Protein AF-A0AA40XZQ1-F1 (afdb_monomer_lite)

Structure (mmCIF, N/CA/C/O backbone):
data_AF-A0AA40XZQ1-F1
#
_entry.id   AF-A0AA40XZQ1-F1
#
loop_
_atom_site.group_PDB
_atom_site.id
_atom_site.type_symbol
_atom_site.label_atom_id
_atom_site.label_alt_id
_atom_site.label_comp_id
_atom_site.label_asym_id
_atom_site.label_entity_id
_atom_site.label_seq_id
_atom_site.pdbx_PDB_ins_code
_atom_site.Cartn_x
_atom_site.Cartn_y
_atom_site.Cartn_z
_atom_site.occupancy
_atom_site.B_iso_or_equiv
_atom_site.auth_seq_id
_atom_site.auth_comp_id
_atom_site.auth_asym_id
_atom_site.auth_atom_id
_atom_site.pdbx_PDB_model_num
ATOM 1 N N . MET A 1 1 ? 3.048 -2.434 7.790 1.00 94.88 1 MET A N 1
ATOM 2 C CA . MET A 1 1 ? 2.449 -3.580 8.504 1.00 94.88 1 MET A CA 1
ATOM 3 C C . MET A 1 1 ? 1.705 -3.112 9.744 1.00 94.88 1 MET A C 1
ATOM 5 O O . MET A 1 1 ? 2.186 -2.232 10.462 1.00 94.88 1 MET A O 1
ATOM 9 N N . CYS A 1 2 ? 0.503 -3.639 9.935 1.00 96.44 2 CYS A N 1
ATOM 10 C CA . CYS A 1 2 ? -0.362 -3.401 11.076 1.00 96.44 2 CYS A CA 1
ATOM 11 C C . CYS A 1 2 ? 0.246 -4.000 12.343 1.00 96.44 2 CYS A C 1
ATOM 13 O O . CYS A 1 2 ? 0.994 -4.977 12.300 1.00 96.44 2 CYS A O 1
ATOM 15 N N . ARG A 1 3 ? -0.062 -3.388 13.485 1.00 95.81 3 ARG A N 1
ATOM 16 C CA . ARG A 1 3 ? 0.415 -3.849 14.787 1.00 95.81 3 ARG A CA 1
ATOM 17 C C . ARG A 1 3 ? -0.039 -5.294 15.019 1.00 95.81 3 ARG A C 1
ATOM 19 O O . ARG A 1 3 ? -1.192 -5.616 14.748 1.00 95.81 3 ARG A O 1
ATOM 26 N N . ASN A 1 4 ? 0.872 -6.141 15.504 1.00 95.00 4 ASN A N 1
ATOM 27 C CA . ASN A 1 4 ? 0.635 -7.564 15.779 1.00 95.00 4 ASN A CA 1
ATOM 28 C C . ASN A 1 4 ? 0.045 -8.341 14.588 1.00 95.00 4 ASN A C 1
ATOM 30 O O . ASN A 1 4 ? -0.723 -9.273 14.804 1.00 95.00 4 ASN A O 1
ATOM 34 N N . ARG A 1 5 ? 0.338 -7.932 13.340 1.00 95.50 5 ARG A N 1
ATOM 35 C CA . ARG A 1 5 ? -0.237 -8.556 12.131 1.00 95.50 5 ARG A CA 1
ATOM 36 C C . ARG A 1 5 ? -1.778 -8.583 12.143 1.00 95.50 5 ARG A C 1
ATOM 38 O O . ARG A 1 5 ? -2.403 -9.443 11.535 1.00 95.50 5 ARG A O 1
ATOM 45 N N . HIS A 1 6 ? -2.420 -7.645 12.847 1.00 96.50 6 HIS A N 1
ATOM 46 C CA . HIS A 1 6 ? -3.879 -7.566 12.854 1.00 96.50 6 HIS A CA 1
ATOM 47 C C . HIS A 1 6 ? -4.400 -7.299 11.440 1.00 96.50 6 HIS A C 1
ATOM 49 O O . HIS A 1 6 ? -3.952 -6.358 10.779 1.00 96.50 6 HIS A O 1
ATOM 55 N N . ARG A 1 7 ? -5.397 -8.081 11.020 1.00 97.50 7 ARG A N 1
ATOM 56 C CA . ARG A 1 7 ? -5.996 -8.035 9.681 1.00 97.50 7 ARG A CA 1
ATOM 57 C C . ARG A 1 7 ? -6.983 -6.872 9.515 1.00 97.50 7 ARG A C 1
ATOM 59 O O . ARG A 1 7 ? -8.177 -7.043 9.301 1.00 97.50 7 ARG A O 1
ATOM 66 N N . VAL A 1 8 ? -6.486 -5.648 9.688 1.00 97.56 8 VAL A N 1
ATOM 67 C CA . VAL A 1 8 ? -7.287 -4.409 9.678 1.00 97.56 8 VAL A CA 1
ATOM 68 C C . VAL A 1 8 ? -7.974 -4.162 8.329 1.00 97.56 8 VAL A C 1
ATOM 70 O O . VAL A 1 8 ? -9.034 -3.530 8.294 1.00 97.56 8 VAL A O 1
ATOM 73 N N . PHE A 1 9 ? -7.389 -4.658 7.241 1.00 98.12 9 PHE A N 1
ATOM 74 C CA . PHE A 1 9 ? -7.856 -4.473 5.868 1.00 98.12 9 PHE A CA 1
ATOM 75 C C . PHE A 1 9 ? -8.721 -5.625 5.343 1.00 98.12 9 PHE A C 1
ATOM 77 O O . PHE A 1 9 ? -9.127 -5.573 4.190 1.00 98.12 9 PHE A O 1
ATOM 84 N N . ASP A 1 10 ? -9.091 -6.603 6.183 1.00 97.06 10 ASP A N 1
ATOM 85 C CA . ASP A 1 10 ? -10.208 -7.510 5.856 1.00 97.06 10 ASP A CA 1
ATOM 86 C C . ASP A 1 10 ? -11.532 -6.737 5.719 1.00 97.06 10 ASP A C 1
ATOM 88 O O . ASP A 1 10 ? -12.451 -7.179 5.040 1.00 97.06 10 ASP A O 1
ATOM 92 N N . SER A 1 11 ? -11.632 -5.559 6.348 1.00 97.44 11 SER A N 1
ATOM 93 C CA . SER A 1 11 ? -12.717 -4.610 6.102 1.00 97.44 11 SER A CA 1
ATOM 94 C C . SER A 1 11 ? -12.495 -3.908 4.755 1.00 97.44 11 SER A C 1
ATOM 96 O O . SER A 1 11 ? -11.561 -3.096 4.670 1.00 97.44 11 SER A O 1
ATOM 98 N N . PRO A 1 12 ? -13.372 -4.113 3.746 1.00 97.62 12 PRO A N 1
ATOM 99 C CA . PRO A 1 12 ? -13.243 -3.477 2.429 1.00 97.62 12 PRO A CA 1
ATOM 100 C C . PRO A 1 12 ? -13.092 -1.971 2.540 1.00 97.62 12 PRO A C 1
ATOM 102 O O . PRO A 1 12 ? -12.238 -1.333 1.943 1.00 97.62 12 PRO A O 1
ATOM 105 N N . ALA A 1 13 ? -13.849 -1.401 3.459 1.00 98.00 13 ALA A N 1
ATOM 106 C CA . ALA A 1 13 ? -13.944 0.024 3.584 1.00 98.00 13 ALA A CA 1
ATOM 107 C C . ALA A 1 13 ? -12.750 0.650 4.344 1.00 98.00 13 ALA A C 1
ATOM 109 O O . ALA A 1 13 ? -12.580 1.870 4.320 1.00 98.00 13 ALA A O 1
ATOM 110 N N . ASN A 1 14 ? -11.912 -0.158 5.011 1.00 98.31 14 ASN A N 1
ATOM 111 C CA . ASN A 1 14 ? -10.579 0.266 5.455 1.00 98.31 14 ASN A CA 1
ATOM 112 C C . ASN A 1 14 ? -9.556 0.161 4.314 1.00 98.31 14 ASN A C 1
ATOM 114 O O . ASN A 1 14 ? -8.659 1.002 4.238 1.00 98.31 14 ASN A O 1
ATOM 118 N N . ALA A 1 15 ? -9.678 -0.851 3.449 1.00 98.50 15 ALA A N 1
ATOM 119 C CA . ALA A 1 15 ? -8.824 -1.007 2.275 1.00 98.50 15 ALA A CA 1
ATOM 120 C C . ALA A 1 15 ? -9.058 0.130 1.264 1.00 98.50 15 ALA A C 1
ATOM 122 O O . ALA A 1 15 ? -8.103 0.794 0.862 1.00 98.50 15 ALA A O 1
ATOM 123 N N . ASP A 1 16 ? -10.318 0.465 0.980 1.00 98.31 16 ASP A N 1
ATOM 124 C CA . ASP A 1 16 ? -10.705 1.611 0.148 1.00 98.31 16 ASP A CA 1
ATOM 125 C C . ASP A 1 16 ? -10.144 2.921 0.691 1.00 98.31 16 ASP A C 1
ATOM 127 O O . ASP A 1 16 ? -9.601 3.743 -0.048 1.00 98.31 16 ASP A O 1
ATOM 131 N N . LEU A 1 17 ? -10.226 3.107 2.009 1.00 98.50 17 LEU A N 1
ATOM 132 C CA . LEU A 1 17 ? -9.677 4.280 2.673 1.00 98.50 17 LEU A CA 1
ATOM 133 C C . LEU A 1 17 ? -8.160 4.373 2.483 1.00 98.50 17 LEU A C 1
ATOM 135 O O . LEU A 1 17 ? -7.638 5.460 2.233 1.00 98.50 17 LEU A O 1
ATOM 139 N N . ALA A 1 18 ? -7.447 3.251 2.587 1.00 98.56 18 ALA A N 1
ATOM 140 C CA . ALA A 1 18 ? -6.013 3.209 2.335 1.00 98.56 18 ALA A CA 1
ATOM 141 C C . ALA A 1 18 ? -5.687 3.586 0.881 1.00 98.56 18 ALA A C 1
ATOM 143 O O . ALA A 1 18 ? -4.834 4.448 0.670 1.00 98.56 18 ALA A O 1
ATOM 144 N N . MET A 1 19 ? -6.401 3.027 -0.102 1.00 98.62 19 MET A N 1
ATOM 145 C CA . MET A 1 19 ? -6.217 3.366 -1.521 1.00 98.62 19 MET A CA 1
ATOM 146 C C . MET A 1 19 ? -6.478 4.853 -1.796 1.00 98.62 19 MET A C 1
ATOM 148 O O . MET A 1 19 ? -5.682 5.519 -2.458 1.00 98.62 19 MET A O 1
ATOM 152 N N . GLN A 1 20 ? -7.549 5.415 -1.227 1.00 98.44 20 GLN A N 1
ATOM 153 C CA . GLN A 1 20 ? -7.858 6.842 -1.355 1.00 98.44 20 GLN A CA 1
ATOM 154 C C . GLN A 1 20 ? -6.761 7.727 -0.756 1.00 98.44 20 GLN A C 1
ATOM 156 O O . GLN A 1 20 ? -6.446 8.778 -1.320 1.00 98.44 20 GLN A O 1
ATOM 161 N N . LEU A 1 21 ? -6.166 7.312 0.367 1.00 98.62 21 LEU A N 1
ATOM 162 C CA . LEU A 1 21 ? -5.058 8.038 0.977 1.00 98.62 21 LEU A CA 1
ATOM 163 C C . LEU A 1 21 ? -3.796 7.990 0.115 1.00 98.62 21 LEU A C 1
ATOM 165 O O . LEU A 1 21 ? -3.189 9.043 -0.065 1.00 98.62 21 LEU A O 1
ATOM 169 N N . LEU A 1 22 ? -3.436 6.836 -0.455 1.00 98.50 22 LEU A N 1
ATOM 170 C CA . LEU A 1 22 ? -2.318 6.735 -1.403 1.00 98.50 22 LEU A CA 1
ATOM 171 C C . LEU A 1 22 ? -2.525 7.689 -2.589 1.00 98.50 22 LEU A C 1
ATOM 173 O O . LEU A 1 22 ? -1.696 8.562 -2.834 1.00 98.50 22 LEU A O 1
ATOM 177 N N . GLY A 1 23 ? -3.702 7.640 -3.222 1.00 98.25 23 GLY A N 1
ATOM 178 C CA . GLY A 1 23 ? -4.038 8.557 -4.313 1.00 98.25 23 GLY A CA 1
ATOM 179 C C . GLY A 1 23 ? -4.065 10.035 -3.892 1.00 98.25 23 GLY A C 1
ATOM 180 O O . GLY A 1 23 ? -3.746 10.915 -4.688 1.00 98.25 23 GLY A O 1
ATOM 181 N N . SER A 1 24 ? -4.428 10.343 -2.640 1.00 98.38 24 SER A N 1
ATOM 182 C CA . SER A 1 24 ? -4.362 11.716 -2.117 1.00 98.38 24 SER A CA 1
ATOM 183 C C . SER A 1 24 ? -2.927 12.212 -1.956 1.00 98.38 24 SER A C 1
ATOM 185 O O . SER A 1 24 ? -2.661 13.368 -2.260 1.00 98.38 24 SER A O 1
ATOM 187 N N . MET A 1 25 ? -1.996 11.345 -1.548 1.00 98.50 25 MET A N 1
ATOM 188 C CA . MET A 1 25 ? -0.579 11.699 -1.436 1.00 98.50 25 MET A CA 1
ATOM 189 C C . MET A 1 25 ? 0.038 12.011 -2.798 1.00 98.50 25 MET A C 1
ATOM 191 O O . MET A 1 25 ? 0.851 12.933 -2.893 1.00 98.50 25 MET A O 1
ATOM 195 N N . ASP A 1 26 ? -0.404 11.309 -3.844 1.00 98.19 26 ASP A N 1
ATOM 196 C CA . ASP A 1 26 ? -0.004 11.605 -5.218 1.00 98.19 26 ASP A CA 1
ATOM 197 C C . ASP A 1 26 ? -0.561 12.954 -5.695 1.00 98.19 26 ASP A C 1
ATOM 199 O O . ASP A 1 26 ? 0.187 13.789 -6.202 1.00 98.19 26 ASP A O 1
ATOM 203 N N . ARG A 1 27 ? -1.852 13.235 -5.456 1.00 98.00 27 ARG A N 1
ATOM 204 C CA . ARG A 1 27 ? -2.459 14.541 -5.791 1.00 98.00 27 ARG A CA 1
ATOM 205 C C . ARG A 1 27 ? -1.858 15.711 -5.008 1.00 98.00 27 ARG A C 1
ATOM 207 O O . ARG A 1 27 ? -1.808 16.822 -5.520 1.00 98.00 27 ARG A O 1
ATOM 214 N N . GLU A 1 28 ? -1.411 15.469 -3.779 1.00 97.75 28 GLU A N 1
ATOM 215 C CA . GLU A 1 28 ? -0.719 16.450 -2.933 1.00 97.75 28 GLU A CA 1
ATOM 216 C C . GLU A 1 28 ? 0.755 16.655 -3.347 1.00 97.75 28 GLU A C 1
ATOM 218 O O . GLU A 1 28 ? 1.446 17.473 -2.742 1.00 97.75 28 GLU A O 1
ATOM 223 N N . GLY A 1 29 ? 1.263 15.923 -4.348 1.00 97.81 29 GLY A N 1
ATOM 224 C CA . GLY A 1 29 ? 2.647 16.046 -4.817 1.00 97.81 29 GLY A CA 1
ATOM 225 C C . GLY A 1 29 ? 3.686 15.541 -3.810 1.00 97.81 29 GLY A C 1
ATOM 226 O O . GLY A 1 29 ? 4.847 15.958 -3.837 1.00 97.81 29 GLY A O 1
ATOM 227 N N . LEU A 1 30 ? 3.287 14.664 -2.887 1.00 98.06 30 LEU A N 1
ATOM 228 C CA . LEU A 1 30 ? 4.207 14.031 -1.938 1.00 98.06 30 LEU A CA 1
ATOM 229 C C . LEU A 1 30 ? 4.934 12.863 -2.596 1.00 98.06 30 LEU A C 1
ATOM 231 O O . LEU A 1 30 ? 6.151 12.708 -2.449 1.00 98.06 30 LEU A O 1
ATOM 235 N N . THR A 1 31 ? 4.180 12.082 -3.361 1.00 98.19 31 THR A N 1
ATOM 236 C CA . THR A 1 31 ? 4.641 10.887 -4.056 1.00 98.19 31 THR A CA 1
ATOM 237 C C . THR A 1 31 ? 4.153 10.866 -5.498 1.00 98.19 31 THR A C 1
ATOM 239 O O . THR A 1 31 ? 3.315 11.663 -5.908 1.00 98.19 31 THR A O 1
ATOM 242 N N . ALA A 1 32 ? 4.729 9.971 -6.288 1.00 97.75 32 ALA A N 1
ATOM 243 C CA . ALA A 1 32 ? 4.110 9.445 -7.488 1.00 97.75 32 ALA A CA 1
ATOM 244 C C . ALA A 1 32 ? 4.145 7.922 -7.386 1.00 97.75 32 ALA A C 1
ATOM 246 O O . ALA A 1 32 ? 5.197 7.301 -7.572 1.00 97.75 32 ALA A O 1
ATOM 247 N N . SER A 1 33 ? 3.012 7.331 -7.033 1.00 97.88 33 SER A N 1
ATOM 248 C CA . SER A 1 33 ? 2.861 5.885 -6.963 1.00 97.88 33 SER A CA 1
ATOM 249 C C . SER A 1 33 ? 3.028 5.224 -8.327 1.00 97.88 33 SER A C 1
ATOM 251 O O . SER A 1 33 ? 2.557 5.716 -9.351 1.00 97.88 33 SER A O 1
ATOM 253 N N . LEU A 1 34 ? 3.683 4.069 -8.322 1.00 97.06 34 LEU A N 1
ATOM 254 C CA . LEU A 1 34 ? 3.880 3.211 -9.487 1.00 97.06 34 LEU A CA 1
ATOM 255 C C . LEU A 1 34 ? 3.108 1.898 -9.335 1.00 97.06 34 LEU A C 1
ATOM 257 O O . LEU A 1 34 ? 2.604 1.375 -10.320 1.00 97.06 34 LEU A O 1
ATOM 261 N N . ALA A 1 35 ? 3.002 1.375 -8.113 1.00 97.56 35 ALA A N 1
ATOM 262 C CA . ALA A 1 35 ? 2.188 0.207 -7.800 1.00 97.56 35 ALA A CA 1
ATOM 263 C C . ALA A 1 35 ? 1.857 0.158 -6.304 1.00 97.56 35 ALA A C 1
ATOM 265 O O . ALA A 1 35 ? 2.644 0.620 -5.473 1.00 97.56 35 ALA A O 1
ATOM 266 N N . TRP A 1 36 ? 0.728 -0.444 -5.945 1.00 98.38 36 TRP A N 1
ATOM 267 C CA . TRP A 1 36 ? 0.428 -0.817 -4.567 1.00 98.38 36 TRP A CA 1
ATOM 268 C C . TRP A 1 36 ? -0.454 -2.060 -4.495 1.00 98.38 36 TRP A C 1
ATOM 270 O O . TRP A 1 36 ? -1.217 -2.363 -5.411 1.00 98.38 36 TRP A O 1
ATOM 280 N N . ILE A 1 37 ? -0.384 -2.739 -3.354 1.00 98.50 37 ILE A N 1
ATOM 281 C CA . ILE A 1 37 ? -1.323 -3.792 -2.974 1.00 98.50 37 ILE A CA 1
ATOM 282 C C . ILE A 1 37 ? -1.656 -3.644 -1.488 1.00 98.50 37 ILE A C 1
ATOM 284 O O . ILE A 1 37 ? -0.760 -3.507 -0.644 1.00 98.50 37 ILE A O 1
ATOM 288 N N . ILE A 1 38 ? -2.947 -3.641 -1.155 1.00 98.56 38 ILE A N 1
ATOM 289 C CA . ILE A 1 38 ? -3.405 -3.655 0.238 1.00 98.56 38 ILE A CA 1
ATOM 290 C C . ILE A 1 38 ? -3.616 -5.108 0.658 1.00 98.56 38 ILE A C 1
ATOM 292 O O . ILE A 1 38 ? -4.598 -5.740 0.276 1.00 98.56 38 ILE A O 1
ATOM 296 N N . MET A 1 39 ? -2.694 -5.638 1.454 1.00 98.50 39 MET A N 1
ATOM 297 C CA . MET A 1 39 ? -2.811 -6.954 2.080 1.00 98.50 39 MET A CA 1
ATOM 298 C C . MET A 1 39 ? -3.661 -6.847 3.359 1.00 98.50 39 MET A C 1
ATOM 300 O O . MET A 1 39 ? -3.763 -5.760 3.933 1.00 98.50 39 MET A O 1
ATOM 304 N N . PRO A 1 40 ? -4.219 -7.953 3.881 1.00 98.44 40 PRO A N 1
ATOM 305 C CA . PRO A 1 40 ? -5.082 -7.930 5.066 1.00 98.44 40 PRO A CA 1
ATOM 306 C C . PRO A 1 40 ? -4.513 -7.178 6.276 1.00 98.44 40 PRO A C 1
ATOM 308 O O . PRO A 1 40 ? -5.244 -6.516 7.010 1.00 98.44 40 PRO A O 1
ATOM 311 N N . ASP A 1 41 ? -3.202 -7.243 6.491 1.00 98.06 41 ASP A N 1
ATOM 312 C CA . ASP A 1 41 ? -2.512 -6.652 7.639 1.00 98.06 41 ASP A CA 1
ATOM 313 C C . ASP A 1 41 ? -1.294 -5.794 7.260 1.00 98.06 41 ASP A C 1
ATOM 315 O O . ASP A 1 41 ? -0.504 -5.403 8.121 1.00 98.06 41 ASP A O 1
ATOM 319 N N . HIS A 1 42 ? -1.088 -5.479 5.983 1.00 98.19 42 HIS A N 1
ATOM 320 C CA . HIS A 1 42 ? -0.006 -4.597 5.544 1.00 98.19 42 HIS A CA 1
ATOM 321 C C . HIS A 1 42 ? -0.256 -4.053 4.139 1.00 98.19 42 HIS A C 1
ATOM 323 O O . HIS A 1 42 ? -1.245 -4.368 3.500 1.00 98.19 42 HIS A O 1
ATOM 329 N N . ILE A 1 43 ? 0.633 -3.183 3.676 1.00 98.38 43 ILE A N 1
ATOM 330 C CA . ILE A 1 43 ? 0.573 -2.582 2.347 1.00 98.38 43 ILE A CA 1
ATOM 331 C C . ILE A 1 43 ? 1.971 -2.705 1.761 1.00 98.38 43 ILE A C 1
ATOM 333 O O . ILE A 1 43 ? 2.933 -2.380 2.466 1.00 98.38 43 ILE A O 1
ATOM 337 N N . HIS A 1 44 ? 2.072 -3.139 0.507 1.00 98.00 44 HIS A N 1
ATOM 338 C CA . HIS A 1 44 ? 3.268 -2.897 -0.295 1.00 98.00 44 HIS A CA 1
ATOM 339 C C . HIS A 1 44 ? 2.997 -1.720 -1.219 1.00 98.00 44 HIS A C 1
ATOM 341 O O . HIS A 1 44 ? 1.920 -1.616 -1.806 1.00 98.00 44 HIS A O 1
ATOM 347 N N . TRP A 1 45 ? 3.969 -0.821 -1.315 1.00 97.94 45 TRP A N 1
ATOM 348 C CA . TRP A 1 45 ? 3.831 0.419 -2.057 1.00 97.94 45 TRP A CA 1
ATOM 349 C C . TRP A 1 45 ? 5.147 0.757 -2.740 1.00 97.94 45 TRP A C 1
ATOM 351 O O . TRP A 1 45 ? 6.168 0.949 -2.081 1.00 97.94 45 TRP A O 1
ATOM 361 N N . LEU A 1 46 ? 5.100 0.823 -4.065 1.00 97.06 46 LEU A N 1
ATOM 362 C CA . LEU A 1 46 ? 6.174 1.312 -4.908 1.00 97.06 46 LEU A CA 1
ATOM 363 C C . LEU A 1 46 ? 5.829 2.735 -5.336 1.00 97.06 46 LEU A C 1
ATOM 365 O O . LEU A 1 46 ? 4.851 2.954 -6.052 1.00 97.06 46 LEU A O 1
ATOM 369 N N . ALA A 1 47 ? 6.639 3.696 -4.909 1.00 96.81 47 ALA A N 1
ATOM 370 C CA . ALA A 1 47 ? 6.424 5.110 -5.182 1.00 96.81 47 ALA A CA 1
ATOM 371 C C . ALA A 1 47 ? 7.749 5.842 -5.388 1.00 96.81 47 ALA A C 1
ATOM 373 O O . ALA A 1 47 ? 8.749 5.557 -4.729 1.00 96.81 47 ALA A O 1
ATOM 374 N N . GLN A 1 48 ? 7.724 6.845 -6.260 1.00 96.44 48 GLN A N 1
ATOM 375 C CA . GLN A 1 48 ? 8.766 7.860 -6.335 1.00 96.44 48 GLN A CA 1
ATOM 376 C C . GLN A 1 48 ? 8.445 8.991 -5.352 1.00 96.44 48 GLN A C 1
ATOM 378 O O . GLN A 1 48 ? 7.333 9.519 -5.348 1.00 96.44 48 GLN A O 1
ATOM 383 N N . LEU A 1 49 ? 9.416 9.395 -4.533 1.00 96.50 49 LEU A N 1
ATOM 384 C CA . LEU A 1 49 ? 9.282 10.567 -3.664 1.00 96.50 49 LEU A CA 1
ATOM 385 C C . LEU A 1 49 ? 9.406 11.847 -4.493 1.00 96.50 49 LEU A C 1
ATOM 387 O O . LEU A 1 49 ? 10.266 11.932 -5.369 1.00 96.50 49 LEU A O 1
ATOM 391 N N . ARG A 1 50 ? 8.560 12.844 -4.218 1.00 96.44 50 ARG A N 1
ATOM 392 C CA . ARG A 1 50 ? 8.531 14.100 -4.987 1.00 96.44 50 ARG A CA 1
ATOM 393 C C . ARG A 1 50 ? 9.036 15.304 -4.205 1.00 96.44 50 ARG A C 1
ATOM 395 O O . ARG A 1 50 ? 9.836 16.064 -4.734 1.00 96.44 50 ARG A O 1
ATOM 402 N N . SER A 1 51 ? 8.582 15.480 -2.968 1.00 91.94 51 SER A N 1
ATOM 403 C CA . SER A 1 51 ? 8.846 16.710 -2.199 1.00 91.94 51 SER A CA 1
ATOM 404 C C . SER A 1 51 ? 9.417 16.480 -0.801 1.00 91.94 51 SER A C 1
ATOM 406 O O . SER A 1 51 ? 9.993 17.397 -0.226 1.00 91.94 51 SER A O 1
ATOM 408 N N . HIS A 1 52 ? 9.270 15.279 -0.239 1.00 95.56 52 HIS A N 1
ATOM 409 C CA . HIS A 1 52 ? 9.644 14.979 1.143 1.00 95.56 52 HIS A CA 1
ATOM 410 C C . HIS A 1 52 ? 10.373 13.638 1.251 1.00 95.56 52 HIS A C 1
ATOM 412 O O . HIS A 1 52 ? 10.335 12.811 0.340 1.00 95.56 52 HIS A O 1
ATOM 418 N N . SER A 1 53 ? 11.015 13.405 2.399 1.00 96.62 53 SER A N 1
ATOM 419 C CA . SER A 1 53 ? 11.657 12.125 2.704 1.00 96.62 53 SER A CA 1
ATOM 420 C C . SER A 1 53 ? 10.647 10.975 2.780 1.00 96.62 53 SER A C 1
ATOM 422 O O . SER A 1 53 ? 9.452 11.174 3.035 1.00 96.62 53 SER A O 1
ATOM 424 N N . LEU A 1 54 ? 11.144 9.743 2.626 1.00 95.94 54 LEU A N 1
ATOM 425 C CA . LEU A 1 54 ? 10.332 8.536 2.782 1.00 95.94 54 LEU A CA 1
ATOM 426 C C . LEU A 1 54 ? 9.661 8.494 4.158 1.00 95.94 54 LEU A C 1
ATOM 428 O O . LEU A 1 54 ? 8.457 8.263 4.261 1.00 95.94 54 LEU A O 1
ATOM 432 N N . GLY A 1 55 ? 10.431 8.793 5.209 1.00 97.31 55 GLY A N 1
ATOM 433 C CA . GLY A 1 55 ? 9.941 8.807 6.584 1.00 97.31 55 GLY A CA 1
ATOM 434 C C . GLY A 1 55 ? 8.765 9.758 6.783 1.00 97.31 55 GLY A C 1
ATOM 435 O O . GLY A 1 55 ? 7.778 9.373 7.409 1.00 97.31 55 GLY A O 1
ATOM 436 N N . TYR A 1 56 ? 8.819 10.955 6.190 1.00 97.62 56 TYR A N 1
ATOM 437 C CA . TYR A 1 56 ? 7.711 11.908 6.238 1.00 97.62 56 TYR A CA 1
ATOM 438 C C . TYR A 1 56 ? 6.457 11.359 5.546 1.00 97.62 56 TYR A C 1
ATOM 440 O O . TYR A 1 56 ? 5.365 11.384 6.119 1.00 97.62 56 TYR A O 1
ATOM 448 N N . CYS A 1 57 ? 6.607 10.819 4.334 1.00 97.88 57 CYS A N 1
ATOM 449 C CA . CYS A 1 57 ? 5.489 10.272 3.565 1.00 97.88 57 CYS A CA 1
ATOM 450 C C . CYS A 1 57 ? 4.821 9.106 4.310 1.00 97.88 57 CYS A C 1
ATOM 452 O O . CYS A 1 57 ? 3.602 9.101 4.503 1.00 97.88 57 CYS A O 1
ATOM 454 N N . VAL A 1 58 ? 5.617 8.160 4.817 1.00 97.75 58 VAL A N 1
ATOM 455 C CA . VAL A 1 58 ? 5.122 7.015 5.595 1.00 97.75 58 VAL A CA 1
ATOM 456 C C . VAL A 1 58 ? 4.449 7.472 6.889 1.00 97.75 58 VAL A C 1
ATOM 458 O O . VAL A 1 58 ? 3.373 6.974 7.228 1.00 97.75 58 VAL A O 1
ATOM 461 N N . GLN A 1 59 ? 5.036 8.430 7.614 1.00 97.75 59 GLN A N 1
ATOM 462 C CA . GLN A 1 59 ? 4.441 8.976 8.834 1.00 97.75 59 GLN A CA 1
ATOM 463 C C . GLN A 1 59 ? 3.082 9.619 8.543 1.00 97.75 59 GLN A C 1
ATOM 465 O O . GLN A 1 59 ? 2.106 9.327 9.238 1.00 97.75 59 GLN A O 1
ATOM 470 N N . ARG A 1 60 ? 2.993 10.445 7.495 1.00 97.81 60 ARG A N 1
ATOM 471 C CA . ARG A 1 60 ? 1.756 11.122 7.092 1.00 97.81 60 ARG A CA 1
ATOM 472 C C . ARG A 1 60 ? 0.669 10.123 6.699 1.00 97.81 60 ARG A C 1
ATOM 474 O O . ARG A 1 60 ? -0.459 10.244 7.181 1.00 97.81 60 ARG A O 1
ATOM 481 N N . PHE A 1 61 ? 1.008 9.104 5.907 1.00 98.44 61 PHE A N 1
ATOM 482 C CA . PHE A 1 61 ? 0.085 8.023 5.557 1.00 98.44 61 PHE A CA 1
ATOM 483 C C . PHE A 1 61 ? -0.428 7.293 6.805 1.00 98.44 61 PHE A C 1
ATOM 485 O O . PHE A 1 61 ? -1.639 7.153 7.008 1.00 98.44 61 PHE A O 1
ATOM 492 N N . LYS A 1 62 ? 0.487 6.852 7.679 1.00 98.25 62 LYS A N 1
ATOM 493 C CA . LYS A 1 62 ? 0.150 6.099 8.893 1.00 98.25 62 LYS A CA 1
ATOM 494 C C . LYS A 1 62 ? -0.707 6.906 9.861 1.00 98.25 62 LYS A C 1
ATOM 496 O O . LYS A 1 62 ? -1.649 6.354 10.429 1.00 98.25 62 LYS A O 1
ATOM 501 N N . ALA A 1 63 ? -0.408 8.191 10.041 1.00 97.94 63 ALA A N 1
ATOM 502 C CA . ALA A 1 63 ? -1.165 9.077 10.917 1.00 97.94 63 ALA A CA 1
ATOM 503 C C . ALA A 1 63 ? -2.600 9.276 10.406 1.00 97.94 63 ALA A C 1
ATOM 505 O O . ALA A 1 63 ? -3.554 9.026 11.146 1.00 97.94 63 ALA A O 1
ATOM 506 N N . ARG A 1 64 ? -2.764 9.641 9.124 1.00 98.19 64 ARG A N 1
ATOM 507 C CA . ARG A 1 64 ? -4.086 9.867 8.512 1.00 98.19 64 ARG A CA 1
ATOM 508 C C . ARG A 1 64 ? -4.937 8.600 8.507 1.00 98.19 64 ARG A C 1
ATOM 510 O O . ARG A 1 64 ? -6.085 8.639 8.946 1.00 98.19 64 ARG A O 1
ATOM 517 N N . SER A 1 65 ? -4.369 7.474 8.074 1.00 98.38 65 SER A N 1
ATOM 518 C CA . SER A 1 65 ? -5.074 6.185 8.064 1.00 98.38 65 SER A CA 1
ATOM 519 C C . SER A 1 65 ? -5.471 5.745 9.472 1.00 98.38 65 SER A C 1
ATOM 521 O O . SER A 1 65 ? -6.624 5.382 9.687 1.00 98.38 65 SER A O 1
ATOM 523 N N . SER A 1 66 ? -4.571 5.849 10.458 1.00 98.06 66 SER A N 1
ATOM 524 C CA . SER A 1 66 ? -4.888 5.482 11.846 1.00 98.06 66 SER A CA 1
ATOM 525 C C . SER A 1 66 ? -6.020 6.325 12.413 1.00 98.06 66 SER A C 1
ATOM 527 O O . SER A 1 66 ? -6.921 5.778 13.043 1.00 98.06 66 SER A O 1
ATOM 529 N N . PHE A 1 67 ? -5.988 7.642 12.191 1.00 98.19 67 PHE A N 1
ATOM 530 C CA . PHE A 1 67 ? -7.028 8.549 12.664 1.00 98.19 67 PHE A CA 1
ATOM 531 C C . PHE A 1 67 ? -8.395 8.186 12.077 1.00 98.19 67 PHE A C 1
ATOM 533 O O . PHE A 1 67 ? -9.356 8.000 12.823 1.00 98.19 67 PHE A O 1
ATOM 540 N N . LEU A 1 68 ? -8.478 8.030 10.754 1.00 98.19 68 LEU A N 1
ATOM 541 C CA . LEU A 1 68 ? -9.748 7.772 10.080 1.00 98.19 68 LEU A CA 1
ATOM 542 C C . LEU A 1 68 ? -10.307 6.375 10.389 1.00 98.19 68 LEU A C 1
ATOM 544 O O . LEU A 1 68 ? -11.499 6.247 10.664 1.00 98.19 68 LEU A O 1
ATOM 548 N N . ILE A 1 69 ? -9.457 5.341 10.412 1.00 98.19 69 ILE A N 1
ATOM 549 C CA . ILE A 1 69 ? -9.869 3.969 10.750 1.00 98.19 69 ILE A CA 1
ATOM 550 C C . ILE A 1 69 ? -10.377 3.900 12.193 1.00 98.19 69 ILE A C 1
ATOM 552 O O . ILE A 1 69 ? -11.434 3.325 12.449 1.00 98.19 69 ILE A O 1
ATOM 556 N N . ASN A 1 70 ? -9.662 4.508 13.142 1.00 97.75 70 ASN A N 1
ATOM 557 C CA . ASN A 1 70 ? -10.096 4.547 14.538 1.00 97.75 70 ASN A CA 1
ATOM 558 C C . ASN A 1 70 ? -11.407 5.312 14.709 1.00 97.75 70 ASN A C 1
ATOM 560 O O . ASN A 1 70 ? -12.322 4.814 15.362 1.00 97.75 70 ASN A O 1
ATOM 564 N N . ARG A 1 71 ? -11.532 6.481 14.066 1.00 97.06 71 ARG A N 1
ATOM 565 C CA . ARG A 1 71 ? -12.768 7.270 14.080 1.00 97.06 71 ARG A CA 1
ATOM 566 C C . ARG A 1 71 ? -13.953 6.456 13.567 1.00 97.06 71 ARG A C 1
ATOM 568 O O . ARG A 1 71 ? -15.003 6.466 14.196 1.00 97.06 71 ARG A O 1
ATOM 575 N N . ARG A 1 72 ? -13.774 5.719 12.468 1.00 95.19 72 ARG A N 1
ATOM 576 C CA . ARG A 1 72 ? -14.807 4.847 11.897 1.00 95.19 72 ARG A CA 1
ATOM 577 C C . ARG A 1 72 ? -15.209 3.711 12.839 1.00 95.19 72 ARG A C 1
ATOM 579 O O . ARG A 1 72 ? -16.383 3.381 12.930 1.00 95.19 72 ARG A O 1
ATOM 586 N N . ARG A 1 73 ? -14.237 3.097 13.515 1.00 93.94 73 ARG A N 1
ATOM 587 C CA . ARG A 1 73 ? -14.458 1.965 14.430 1.00 93.94 73 ARG A CA 1
ATOM 588 C C . ARG A 1 73 ? -14.970 2.385 15.810 1.00 93.94 73 ARG A C 1
ATOM 590 O O . ARG A 1 73 ? -15.243 1.511 16.625 1.00 93.94 73 ARG A O 1
ATOM 597 N N . GLY A 1 74 ? -15.019 3.686 16.109 1.00 94.94 74 GLY A N 1
ATOM 598 C CA . GLY A 1 74 ? -15.240 4.176 17.472 1.00 94.94 74 GLY A CA 1
ATOM 599 C C . GLY A 1 74 ? -14.130 3.759 18.447 1.00 94.94 74 GLY A C 1
ATOM 600 O O . GLY A 1 74 ? -14.343 3.746 19.655 1.00 94.94 74 GLY A O 1
ATOM 601 N N . SER A 1 75 ? -12.950 3.390 17.940 1.00 93.44 75 SER A N 1
ATOM 602 C CA . SER A 1 75 ? -11.829 2.887 18.736 1.00 93.44 75 SER A CA 1
ATOM 603 C C . SER A 1 75 ? -10.717 3.922 18.863 1.00 93.44 75 SER A C 1
ATOM 605 O O . SER A 1 75 ? -10.689 4.943 18.178 1.00 93.44 75 SER A O 1
ATOM 607 N N . ARG A 1 76 ? -9.754 3.646 19.742 1.00 91.75 76 ARG A N 1
ATOM 608 C CA . ARG A 1 76 ? -8.492 4.385 19.848 1.00 91.75 76 ARG A CA 1
ATOM 609 C C . ARG A 1 76 ? -7.340 3.387 19.896 1.00 91.75 76 ARG A C 1
ATOM 611 O O . ARG A 1 76 ? -7.530 2.241 20.290 1.00 91.75 76 ARG A O 1
ATOM 618 N N . GLY A 1 77 ? -6.146 3.834 19.517 1.00 91.81 77 GLY A N 1
ATOM 619 C CA . GLY A 1 77 ? -4.924 3.038 19.621 1.00 91.81 77 GLY A CA 1
ATOM 620 C C . GLY A 1 77 ? -4.135 2.940 18.320 1.00 91.81 77 GLY A C 1
ATOM 621 O O . GLY A 1 77 ? -4.524 3.464 17.275 1.00 91.81 77 GLY A O 1
ATOM 622 N N . ALA A 1 78 ? -2.984 2.278 18.403 1.00 94.38 78 ALA A N 1
ATOM 623 C CA . ALA A 1 78 ? -2.071 2.141 17.276 1.00 94.38 78 ALA A CA 1
ATOM 624 C C . ALA A 1 78 ? -2.570 1.086 16.277 1.00 94.38 78 ALA A C 1
ATOM 626 O O . ALA A 1 78 ? -2.708 -0.085 16.629 1.00 94.38 78 ALA A O 1
ATOM 627 N N . ILE A 1 79 ? -2.779 1.500 15.024 1.00 97.50 79 ILE A N 1
ATOM 628 C CA . ILE A 1 79 ? -3.087 0.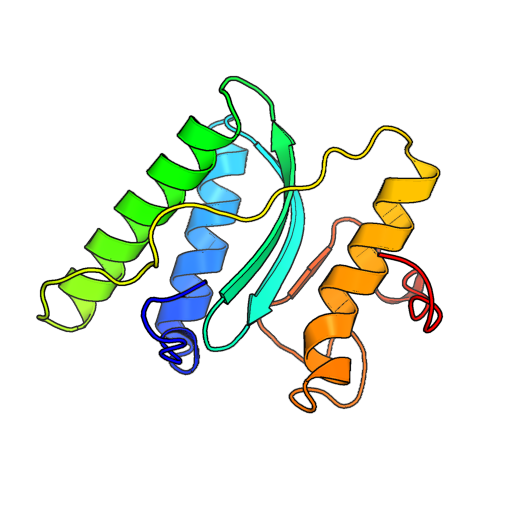599 13.902 1.00 97.50 79 ILE A CA 1
ATOM 629 C C . ILE A 1 79 ? -1.810 -0.021 13.328 1.00 97.50 79 ILE A C 1
ATOM 631 O O . ILE A 1 79 ? -1.790 -1.193 12.963 1.00 97.50 79 ILE A O 1
ATOM 635 N N . TRP A 1 80 ? -0.729 0.755 13.265 1.00 98.00 80 TRP A N 1
ATOM 636 C CA . TRP A 1 80 ? 0.531 0.359 12.642 1.00 98.00 80 TRP A CA 1
ATOM 637 C C . TRP A 1 80 ? 1.584 -0.039 13.671 1.00 98.00 80 TRP A C 1
ATOM 639 O O . TRP A 1 80 ? 1.626 0.513 14.770 1.00 98.00 80 TRP A O 1
ATOM 649 N N . GLN A 1 81 ? 2.485 -0.941 13.280 1.00 96.69 81 GLN A N 1
ATOM 650 C CA . GLN A 1 81 ? 3.745 -1.122 14.000 1.00 96.69 81 GLN A CA 1
ATOM 651 C C . GLN A 1 81 ? 4.665 0.098 13.813 1.00 96.69 81 GLN A C 1
ATOM 653 O O . GLN A 1 81 ? 4.536 0.836 12.823 1.00 96.69 81 GLN A O 1
ATOM 658 N N . ALA A 1 82 ? 5.599 0.294 14.745 1.00 94.19 82 ALA A N 1
ATOM 659 C CA . ALA A 1 82 ? 6.657 1.294 14.614 1.00 94.19 82 ALA A CA 1
ATOM 660 C C . ALA A 1 82 ? 7.600 0.951 13.444 1.00 94.19 82 ALA A C 1
ATOM 662 O O . ALA A 1 82 ? 7.783 -0.217 13.110 1.00 94.19 82 ALA A O 1
ATOM 663 N N . GLY A 1 83 ? 8.175 1.975 12.807 1.00 92.62 83 GLY A N 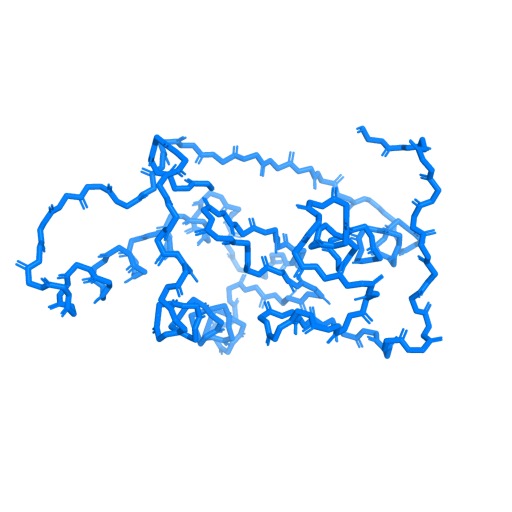1
ATOM 664 C CA . GLY A 1 83 ? 9.076 1.804 11.661 1.00 92.62 83 GLY A CA 1
ATOM 665 C C . GLY A 1 83 ? 8.383 1.357 10.369 1.00 92.62 83 GLY A C 1
ATOM 666 O O . GLY A 1 83 ? 7.155 1.282 10.277 1.00 92.62 83 GLY A O 1
ATOM 667 N N . TYR A 1 84 ? 9.172 1.104 9.337 1.00 93.69 84 TYR A N 1
ATOM 668 C CA . TYR A 1 84 ? 8.749 0.587 8.038 1.00 93.69 84 TYR A CA 1
ATOM 669 C C . TYR A 1 84 ? 9.925 -0.166 7.413 1.00 93.69 84 TYR A C 1
ATOM 671 O O . TYR A 1 84 ? 11.055 -0.005 7.860 1.00 93.69 84 TYR A O 1
ATOM 679 N N . TYR A 1 85 ? 9.632 -1.016 6.435 1.00 92.06 85 TYR A N 1
ATOM 680 C CA . TYR A 1 85 ? 10.656 -1.633 5.601 1.00 92.06 85 TYR A CA 1
ATOM 681 C C . TYR A 1 85 ? 10.726 -0.849 4.296 1.00 92.06 85 TYR A C 1
ATOM 683 O O . TYR A 1 85 ? 9.676 -0.512 3.739 1.00 92.06 85 TYR A O 1
ATOM 691 N N . ASP A 1 86 ? 11.933 -0.555 3.835 1.00 90.75 86 ASP A N 1
ATOM 692 C CA . ASP A 1 86 ? 12.169 0.130 2.576 1.00 90.75 86 ASP A CA 1
ATOM 693 C C . ASP A 1 86 ? 13.310 -0.509 1.791 1.00 90.75 86 ASP A C 1
ATOM 695 O O . ASP A 1 86 ? 14.209 -1.139 2.344 1.00 90.75 86 ASP A O 1
ATOM 699 N N . HIS A 1 87 ? 13.231 -0.348 0.474 1.00 90.12 87 HIS A N 1
ATOM 700 C CA . HIS A 1 87 ? 14.259 -0.761 -0.461 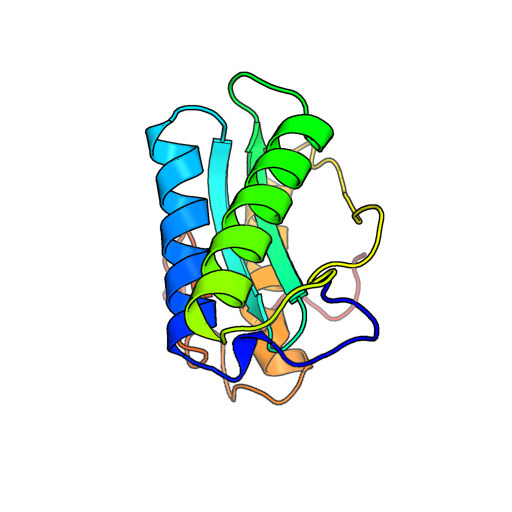1.00 90.12 87 HIS A CA 1
ATOM 701 C C . HIS A 1 87 ? 14.375 0.301 -1.558 1.00 90.12 87 HIS A C 1
ATOM 703 O O . HIS A 1 87 ? 13.401 0.601 -2.251 1.00 90.12 87 HIS A O 1
ATOM 709 N N . ALA A 1 88 ? 15.557 0.902 -1.699 1.00 88.62 88 ALA A N 1
ATOM 710 C CA . ALA A 1 88 ? 15.801 1.947 -2.687 1.00 88.62 88 ALA A CA 1
ATOM 711 C C . ALA A 1 88 ? 16.133 1.342 -4.060 1.00 88.62 88 ALA A C 1
ATOM 713 O O . ALA A 1 88 ? 17.190 0.737 -4.245 1.00 88.62 88 ALA A O 1
ATOM 714 N N . ILE A 1 89 ? 15.258 1.563 -5.041 1.00 87.31 89 ILE A N 1
ATOM 715 C CA . ILE A 1 89 ? 15.405 1.037 -6.404 1.00 87.31 89 ILE A CA 1
ATOM 716 C C . ILE A 1 89 ? 16.138 2.054 -7.284 1.00 87.31 89 ILE A C 1
ATOM 718 O O . ILE A 1 89 ? 15.783 3.231 -7.308 1.00 87.31 89 ILE A O 1
ATOM 722 N N . ARG A 1 90 ? 17.170 1.601 -8.008 1.00 80.56 90 ARG A N 1
ATOM 723 C CA . ARG A 1 90 ? 18.102 2.474 -8.751 1.00 80.56 90 ARG A CA 1
ATOM 724 C C . ARG A 1 90 ? 17.988 2.412 -10.280 1.00 80.56 90 ARG A C 1
ATOM 726 O O . ARG A 1 90 ? 18.686 3.167 -10.946 1.00 80.56 90 ARG A O 1
ATOM 733 N N . SER A 1 91 ? 17.163 1.530 -10.848 1.00 77.38 91 SER A N 1
ATOM 734 C CA . SER A 1 91 ? 17.021 1.392 -12.307 1.00 77.38 91 SER A CA 1
ATOM 735 C C . SER A 1 91 ? 15.589 1.084 -12.743 1.00 77.38 91 SER A C 1
ATOM 737 O O . SER A 1 91 ? 14.841 0.416 -12.031 1.00 77.38 91 SER A O 1
ATOM 739 N N . ASP A 1 92 ? 15.221 1.523 -13.946 1.00 69.62 92 ASP A N 1
ATOM 740 C CA . ASP A 1 92 ? 13.862 1.371 -14.485 1.00 69.62 92 ASP A CA 1
ATOM 741 C C . ASP A 1 92 ? 13.482 -0.090 -14.749 1.00 69.62 92 ASP A C 1
ATOM 743 O O . ASP A 1 92 ? 12.375 -0.511 -14.414 1.00 69.62 92 ASP A O 1
ATOM 747 N N . ALA A 1 93 ? 14.420 -0.900 -15.256 1.00 68.31 93 ALA A N 1
ATOM 748 C CA . ALA A 1 93 ? 14.222 -2.344 -15.419 1.00 68.31 93 ALA A CA 1
ATOM 749 C C . ALA A 1 93 ? 13.925 -3.046 -14.080 1.00 68.31 93 ALA A C 1
ATOM 751 O O . ALA A 1 93 ? 13.279 -4.092 -14.046 1.00 68.31 93 ALA A O 1
ATOM 752 N N . SER A 1 94 ? 14.373 -2.460 -12.968 1.00 78.88 94 SER A N 1
ATOM 753 C CA . SER A 1 94 ? 14.058 -2.946 -11.630 1.00 78.88 94 SER A CA 1
ATOM 754 C C . SER A 1 94 ? 12.648 -2.536 -11.187 1.00 78.88 94 SER A C 1
ATOM 756 O O . SER A 1 94 ? 11.982 -3.317 -10.513 1.00 78.88 94 SER A O 1
ATOM 758 N N . LEU A 1 95 ? 12.129 -1.376 -11.613 1.00 89.44 95 LEU A N 1
ATOM 759 C CA . LEU A 1 95 ? 10.796 -0.902 -11.215 1.00 89.44 95 LEU A CA 1
ATOM 760 C C . LEU A 1 95 ? 9.672 -1.829 -11.690 1.00 89.44 95 LEU A C 1
ATOM 762 O O . LEU A 1 95 ? 8.792 -2.157 -10.897 1.00 89.44 95 LEU A O 1
ATOM 766 N N . HIS A 1 96 ? 9.718 -2.277 -12.949 1.00 89.38 96 HIS A N 1
ATOM 767 C CA . HIS A 1 96 ? 8.704 -3.188 -13.487 1.00 89.38 96 HIS A CA 1
ATOM 768 C C . HIS A 1 96 ? 8.687 -4.523 -12.730 1.00 89.38 96 HIS A C 1
ATOM 770 O O . HIS A 1 96 ? 7.629 -4.990 -12.312 1.00 89.38 96 HIS A O 1
ATOM 776 N N . ARG A 1 97 ? 9.867 -5.104 -12.466 1.00 89.31 97 ARG A N 1
ATOM 777 C CA . ARG A 1 97 ? 9.985 -6.350 -11.689 1.00 89.31 97 ARG A CA 1
ATOM 778 C C . ARG A 1 97 ? 9.456 -6.199 -10.263 1.00 89.31 97 ARG A C 1
ATOM 780 O O . ARG A 1 97 ? 8.741 -7.072 -9.783 1.00 89.31 97 ARG A O 1
ATOM 787 N N . HIS A 1 98 ? 9.746 -5.078 -9.604 1.00 92.06 98 HIS A N 1
ATOM 788 C CA . HIS A 1 98 ? 9.197 -4.795 -8.277 1.00 92.06 98 HIS A CA 1
ATOM 789 C C . HIS A 1 98 ? 7.676 -4.632 -8.303 1.00 92.06 98 HIS A C 1
ATOM 791 O O . HIS A 1 98 ? 7.003 -5.081 -7.379 1.00 92.06 98 HIS A O 1
ATOM 797 N N . ALA A 1 99 ? 7.123 -4.012 -9.347 1.00 93.69 99 ALA A N 1
ATOM 798 C CA . ALA A 1 99 ? 5.680 -3.911 -9.509 1.00 93.69 99 ALA A CA 1
ATOM 799 C C . ALA A 1 99 ? 5.037 -5.294 -9.681 1.00 93.69 99 ALA A C 1
ATOM 801 O O . ALA A 1 99 ? 4.090 -5.595 -8.959 1.00 93.69 99 ALA A O 1
ATOM 802 N N . CYS A 1 100 ? 5.598 -6.151 -10.542 1.00 92.94 100 CYS A N 1
ATOM 803 C CA . CYS A 1 100 ? 5.150 -7.539 -10.704 1.00 92.94 100 CYS A CA 1
ATOM 804 C C . CYS A 1 100 ? 5.130 -8.263 -9.355 1.00 92.94 100 CYS A C 1
ATOM 806 O O . CYS A 1 100 ? 4.084 -8.741 -8.927 1.00 92.94 100 CYS A O 1
ATOM 808 N N . TYR A 1 101 ? 6.250 -8.219 -8.625 1.00 93.44 101 TYR A N 1
ATOM 809 C CA . TYR A 1 101 ? 6.355 -8.821 -7.299 1.00 93.44 101 TYR A CA 1
ATOM 810 C C . TYR A 1 101 ? 5.277 -8.297 -6.339 1.00 93.44 101 TYR A C 1
ATOM 812 O O . TYR A 1 101 ? 4.588 -9.079 -5.687 1.00 93.44 101 TYR A O 1
ATOM 820 N N . ILE A 1 102 ? 5.089 -6.973 -6.250 1.00 95.50 102 ILE A N 1
ATOM 821 C CA . ILE A 1 102 ? 4.064 -6.355 -5.393 1.00 95.50 102 ILE A CA 1
ATOM 822 C C . ILE A 1 102 ? 2.674 -6.895 -5.726 1.00 95.50 102 ILE A C 1
ATOM 824 O O . ILE A 1 102 ? 1.952 -7.292 -4.814 1.00 95.50 102 ILE A O 1
ATOM 828 N N . LEU A 1 103 ? 2.305 -6.934 -7.004 1.00 96.31 103 LEU A N 1
ATOM 829 C CA . LEU A 1 103 ? 0.980 -7.376 -7.435 1.00 96.31 103 LEU A CA 1
ATOM 830 C C . LEU A 1 103 ? 0.787 -8.897 -7.311 1.00 96.31 103 LEU A C 1
ATOM 832 O O . LEU A 1 103 ? -0.348 -9.352 -7.204 1.00 96.31 103 LEU A O 1
ATOM 836 N N . GLU A 1 104 ? 1.869 -9.672 -7.256 1.00 95.69 104 GLU A N 1
ATOM 837 C CA . GLU A 1 104 ? 1.854 -11.124 -7.053 1.00 95.69 104 GLU A CA 1
ATOM 838 C C . GLU A 1 104 ? 1.729 -11.532 -5.572 1.00 95.69 104 GLU A C 1
ATOM 840 O O . GLU A 1 104 ? 1.354 -12.662 -5.258 1.00 95.69 104 GLU A O 1
ATOM 845 N N . ASN A 1 105 ? 1.988 -10.624 -4.623 1.00 96.56 105 ASN A N 1
ATOM 846 C CA . ASN A 1 105 ? 1.935 -10.937 -3.186 1.00 96.56 105 ASN A CA 1
ATOM 847 C C . ASN A 1 105 ? 0.611 -11.583 -2.716 1.00 96.56 105 ASN A C 1
ATOM 849 O O . ASN A 1 105 ? 0.679 -12.518 -1.915 1.00 96.56 105 ASN A O 1
ATOM 853 N N . PRO A 1 106 ? -0.583 -11.168 -3.187 1.00 97.12 106 PRO A N 1
ATOM 854 C CA . PRO A 1 106 ? -1.832 -11.852 -2.862 1.00 97.12 106 PRO A CA 1
ATOM 855 C C . PRO A 1 106 ? -1.851 -13.313 -3.315 1.00 97.12 106 PRO A C 1
ATOM 857 O O . PRO A 1 106 ? -2.310 -14.162 -2.558 1.00 97.12 106 PRO A O 1
ATOM 860 N N . VAL A 1 107 ? -1.312 -13.618 -4.500 1.00 96.25 107 VAL A N 1
ATOM 861 C CA . VAL A 1 107 ? -1.230 -14.990 -5.031 1.00 96.25 107 VAL A CA 1
ATOM 862 C C . VAL A 1 107 ? -0.301 -15.830 -4.161 1.00 96.25 107 VAL A C 1
ATOM 864 O O . VAL A 1 107 ? -0.690 -16.883 -3.661 1.00 96.25 107 VAL A O 1
ATOM 867 N N . ARG A 1 108 ? 0.894 -15.307 -3.863 1.00 95.00 108 ARG A N 1
ATOM 868 C CA . ARG A 1 108 ? 1.879 -15.959 -2.981 1.00 95.00 108 ARG A CA 1
ATOM 869 C C . ARG A 1 108 ? 1.348 -16.197 -1.565 1.00 95.00 108 ARG A C 1
ATOM 871 O O . ARG A 1 108 ? 1.762 -17.141 -0.899 1.00 95.00 108 ARG A O 1
ATOM 878 N N . ALA A 1 109 ? 0.440 -15.342 -1.098 1.00 95.50 109 ALA A N 1
ATOM 879 C CA . ALA A 1 109 ? -0.223 -15.468 0.196 1.00 95.50 109 ALA A CA 1
ATOM 880 C C . ALA A 1 109 ? -1.493 -16.344 0.164 1.00 95.50 109 ALA A C 1
ATOM 882 O O . ALA A 1 109 ? -2.147 -16.477 1.199 1.00 95.50 109 ALA A O 1
ATOM 883 N N . GLY A 1 110 ? -1.870 -16.904 -0.992 1.00 96.75 110 GLY A N 1
ATOM 884 C CA . GLY A 1 110 ? -3.087 -17.705 -1.160 1.00 96.75 110 GLY A CA 1
ATOM 885 C C . GLY A 1 110 ? -4.393 -16.905 -1.053 1.00 96.75 110 GLY A C 1
ATOM 886 O O . GLY A 1 110 ? -5.437 -17.475 -0.752 1.00 96.75 110 GLY A O 1
ATOM 887 N N . LEU A 1 111 ? -4.342 -15.584 -1.250 1.00 96.38 111 LEU A N 1
ATOM 888 C CA . LEU A 1 111 ? -5.502 -14.681 -1.222 1.00 96.38 111 LEU A CA 1
ATOM 889 C C . LEU A 1 111 ? -6.153 -14.499 -2.603 1.00 96.38 111 LEU A C 1
ATOM 891 O O . LEU A 1 111 ? -7.269 -13.995 -2.684 1.00 96.38 111 LEU A O 1
ATOM 895 N N . ALA A 1 112 ? -5.450 -14.875 -3.670 1.00 96.69 112 ALA A N 1
ATOM 896 C CA . ALA A 1 112 ? -5.853 -14.727 -5.066 1.00 96.69 112 ALA A CA 1
ATOM 897 C C . ALA A 1 112 ? -5.344 -15.923 -5.884 1.00 96.69 112 ALA A C 1
ATOM 899 O O . ALA A 1 112 ? -4.316 -16.500 -5.529 1.00 96.69 112 ALA A O 1
ATOM 900 N N . ALA A 1 113 ? -6.031 -16.282 -6.973 1.00 95.06 113 ALA A N 1
ATOM 901 C CA . ALA A 1 113 ? -5.569 -17.346 -7.866 1.00 95.06 113 ALA A CA 1
ATOM 902 C C . ALA A 1 113 ? -4.556 -16.817 -8.893 1.00 95.06 113 ALA A C 1
ATOM 904 O O . ALA A 1 113 ? -3.595 -17.507 -9.220 1.00 95.06 113 ALA A O 1
ATOM 905 N N . GLN A 1 114 ? -4.744 -15.581 -9.361 1.00 93.25 114 GLN A N 1
ATOM 906 C CA . GLN A 1 114 ? -3.841 -14.897 -10.290 1.00 93.25 114 GLN A CA 1
ATOM 907 C C . GLN A 1 114 ? -3.698 -13.402 -9.965 1.00 93.25 114 GLN A C 1
ATOM 909 O O . GLN A 1 114 ? -4.457 -12.824 -9.178 1.00 93.25 114 GLN A O 1
ATOM 914 N N . ILE A 1 115 ? -2.702 -12.761 -10.584 1.00 93.31 115 ILE A N 1
ATOM 915 C CA . ILE A 1 115 ? -2.516 -11.308 -10.513 1.00 93.31 115 ILE A CA 1
ATOM 916 C C . ILE A 1 115 ? -3.778 -10.616 -11.046 1.00 93.31 115 ILE A C 1
ATOM 918 O O . ILE A 1 115 ? -4.252 -10.919 -12.135 1.00 93.31 115 ILE A O 1
ATOM 922 N N . GLY A 1 116 ? -4.303 -9.662 -10.277 1.00 91.94 116 GLY A N 1
ATOM 923 C CA . GLY A 1 116 ? -5.509 -8.906 -10.630 1.00 91.94 116 GLY A CA 1
ATOM 924 C C . GLY A 1 116 ? -6.801 -9.394 -9.971 1.00 91.94 116 GLY A C 1
ATOM 925 O O . GLY A 1 116 ? -7.739 -8.608 -9.887 1.00 91.94 116 GLY A O 1
ATOM 926 N N . ASP A 1 117 ? -6.849 -10.615 -9.423 1.00 95.19 117 ASP A N 1
ATOM 927 C CA . ASP A 1 117 ? -8.045 -11.093 -8.703 1.00 95.19 117 ASP A CA 1
ATOM 928 C C . ASP A 1 117 ? -8.258 -10.358 -7.370 1.00 95.19 117 ASP A C 1
ATOM 930 O O . ASP A 1 117 ? -9.384 -10.230 -6.884 1.00 95.19 117 ASP A O 1
ATOM 934 N N . HIS A 1 118 ? -7.173 -9.892 -6.740 1.00 96.44 118 HIS A N 1
ATOM 935 C CA . HIS A 1 118 ? -7.261 -9.168 -5.475 1.00 96.44 118 HIS A CA 1
ATOM 936 C C . HIS A 1 118 ? -7.715 -7.719 -5.714 1.00 96.44 118 HIS A C 1
ATOM 938 O O . HIS A 1 118 ? -6.992 -6.956 -6.360 1.00 96.44 118 HIS A O 1
ATOM 944 N N . PRO A 1 119 ? -8.853 -7.280 -5.144 1.00 96.31 119 PRO A N 1
ATOM 945 C CA . PRO A 1 119 ? -9.514 -6.034 -5.546 1.00 96.31 119 PRO A CA 1
ATOM 946 C C . PRO A 1 119 ? -8.785 -4.760 -5.104 1.00 96.31 119 PRO A C 1
ATOM 948 O O . PRO A 1 119 ? -9.096 -3.672 -5.581 1.00 96.31 119 PRO A O 1
ATOM 951 N N . TYR A 1 120 ? -7.823 -4.869 -4.184 1.00 97.75 120 TYR A N 1
ATOM 952 C CA . TYR A 1 120 ? -7.135 -3.717 -3.593 1.00 97.75 120 TYR A CA 1
ATOM 953 C C . TYR A 1 120 ? -5.720 -3.523 -4.151 1.00 97.75 120 TYR A C 1
ATOM 955 O O . TYR A 1 120 ? -4.804 -3.107 -3.431 1.00 97.75 120 TYR A O 1
ATOM 963 N N . GLY A 1 121 ? -5.535 -3.885 -5.421 1.00 96.75 121 GLY A N 1
ATOM 964 C CA . GLY A 1 121 ? -4.297 -3.734 -6.177 1.00 96.75 121 GLY A CA 1
ATOM 965 C C . GLY A 1 121 ? -4.398 -2.676 -7.259 1.00 96.75 121 GLY A C 1
ATOM 966 O O . GLY A 1 121 ? -5.443 -2.494 -7.876 1.00 96.75 121 GLY A O 1
ATOM 967 N N . TRP A 1 122 ? -3.293 -1.982 -7.503 1.00 97.19 122 TRP A N 1
ATOM 968 C CA . TRP A 1 122 ? -3.166 -1.064 -8.627 1.00 97.19 122 TRP A CA 1
ATOM 969 C C . TRP A 1 122 ? -1.721 -1.004 -9.104 1.00 97.19 122 TRP A C 1
ATOM 971 O O . TRP A 1 122 ? -0.780 -1.107 -8.313 1.00 97.19 122 TRP A O 1
ATOM 981 N N . CYS A 1 123 ? -1.551 -0.794 -10.402 1.00 96.06 123 CYS A N 1
ATOM 982 C CA . CYS A 1 123 ? -0.263 -0.704 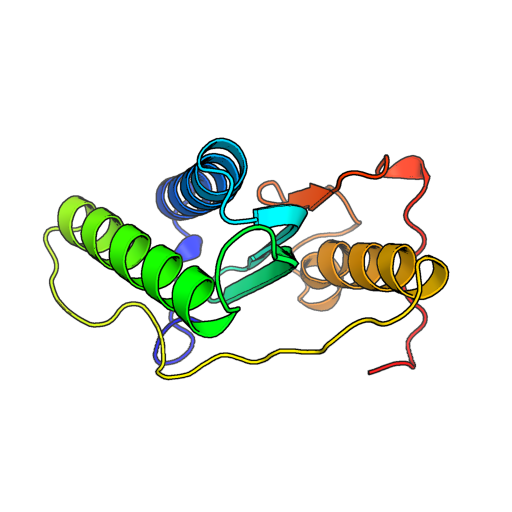-11.061 1.00 96.06 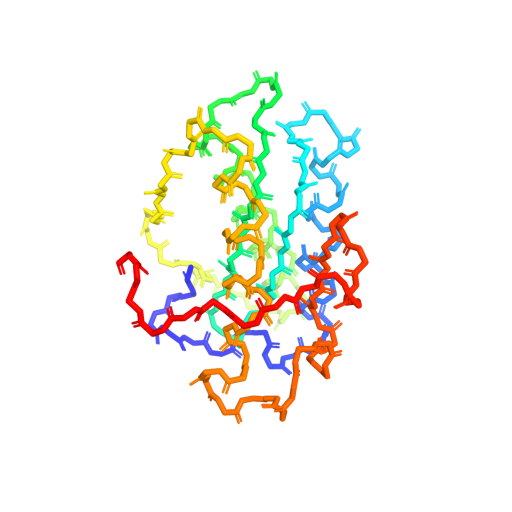123 CYS A CA 1
ATOM 983 C C . CYS A 1 123 ? -0.341 0.330 -12.188 1.00 96.06 123 CYS A C 1
ATOM 985 O O . CYS A 1 123 ? -1.364 0.430 -12.863 1.00 96.06 123 CYS A O 1
ATOM 987 N N . ARG A 1 124 ? 0.740 1.083 -12.418 1.00 95.31 124 ARG A N 1
ATOM 988 C CA . ARG A 1 124 ? 0.843 1.990 -13.573 1.00 95.31 124 ARG A CA 1
ATOM 989 C C . ARG A 1 124 ? 0.988 1.247 -14.902 1.00 95.31 124 ARG A C 1
ATOM 991 O O . ARG A 1 124 ? 0.766 1.852 -15.945 1.00 95.31 124 ARG A O 1
ATOM 998 N N . TRP A 1 125 ? 1.441 -0.006 -14.859 1.00 93.75 125 TRP A N 1
ATOM 999 C CA . TRP A 1 125 ? 1.579 -0.876 -16.023 1.00 93.75 125 TRP A CA 1
ATOM 1000 C C . TRP A 1 125 ? 0.311 -1.725 -16.184 1.00 93.75 125 TRP A C 1
ATOM 1002 O O . TRP A 1 125 ? -0.272 -2.122 -15.168 1.00 93.75 125 TRP A O 1
ATOM 1012 N N . PRO A 1 126 ? -0.131 -2.006 -17.422 1.00 92.56 126 PRO A N 1
ATOM 1013 C CA . PRO A 1 126 ? -1.239 -2.921 -17.673 1.00 92.56 126 PRO A CA 1
ATOM 1014 C C . PRO A 1 126 ? -0.992 -4.293 -17.044 1.00 92.56 126 PRO A C 1
ATOM 1016 O O . PRO A 1 126 ? 0.115 -4.818 -17.105 1.00 92.56 126 PRO A O 1
ATOM 1019 N N . LEU A 1 127 ? -2.036 -4.910 -16.481 1.00 87.81 127 LEU A N 1
ATOM 1020 C CA . LEU A 1 127 ? -1.915 -6.243 -15.873 1.00 87.81 127 LEU A CA 1
ATOM 1021 C C . LEU A 1 127 ? -1.467 -7.310 -16.881 1.00 87.81 127 LEU A C 1
ATOM 1023 O O . LEU A 1 127 ? -0.786 -8.251 -16.498 1.00 87.81 127 LEU A O 1
ATOM 1027 N N . SER A 1 128 ? -1.792 -7.133 -18.165 1.00 86.06 128 SER A N 1
ATOM 1028 C CA . SER A 1 128 ? -1.347 -8.006 -19.258 1.00 86.06 128 SER A CA 1
ATOM 1029 C C . SER A 1 128 ? 0.161 -7.971 -19.516 1.00 86.06 128 SER A C 1
ATOM 1031 O O . SER A 1 128 ? 0.657 -8.815 -20.248 1.00 86.06 128 SER A O 1
ATOM 1033 N N . GLU A 1 129 ? 0.874 -6.979 -18.979 1.00 85.88 129 GLU A N 1
ATOM 1034 C CA . GLU A 1 129 ? 2.332 -6.854 -19.091 1.00 85.88 129 GLU A CA 1
ATOM 1035 C C . GLU A 1 129 ? 3.055 -7.395 -17.845 1.00 85.88 129 GLU A C 1
ATOM 1037 O O . GLU A 1 129 ? 4.284 -7.452 -17.823 1.00 85.88 129 GLU A O 1
ATOM 1042 N N . LEU A 1 130 ? 2.314 -7.788 -16.798 1.00 82.12 130 LEU A N 1
ATOM 1043 C CA . LEU A 1 130 ? 2.892 -8.298 -15.559 1.00 82.12 130 LEU A CA 1
ATOM 1044 C C . LEU A 1 130 ? 3.128 -9.806 -15.659 1.00 82.12 130 LEU A C 1
ATOM 1046 O O . LEU A 1 130 ? 2.197 -10.604 -15.592 1.00 82.12 130 LEU A O 1
ATOM 1050 N N . GLU A 1 131 ? 4.398 -10.180 -15.745 1.00 76.31 131 GLU A N 1
ATOM 1051 C CA . GLU A 1 131 ? 4.846 -11.566 -15.629 1.00 76.31 131 GLU A CA 1
ATOM 1052 C C . GLU A 1 131 ? 5.161 -11.896 -14.158 1.00 76.31 131 GLU A C 1
ATOM 1054 O O . GLU A 1 131 ? 5.697 -11.032 -13.453 1.00 76.31 131 GLU A O 1
ATOM 1059 N N . PRO A 1 132 ? 4.878 -13.120 -13.671 1.00 70.88 132 PRO A N 1
ATOM 1060 C CA . PRO A 1 132 ? 5.247 -13.536 -12.320 1.00 70.88 132 PRO A CA 1
ATOM 1061 C C . PRO A 1 132 ? 6.736 -13.298 -12.054 1.00 70.88 132 PRO A C 1
ATOM 1063 O O . PRO A 1 132 ? 7.598 -13.651 -12.866 1.00 70.88 132 PRO A O 1
ATOM 1066 N N . ALA A 1 133 ? 7.057 -12.695 -10.911 1.00 67.69 133 ALA A N 1
ATOM 1067 C CA . ALA A 1 133 ? 8.442 -12.524 -10.517 1.00 67.69 133 ALA A CA 1
ATOM 1068 C C . ALA A 1 133 ? 8.990 -13.909 -10.140 1.00 67.69 133 ALA A C 1
ATOM 1070 O O . ALA A 1 133 ? 8.523 -14.529 -9.187 1.00 67.69 133 ALA A O 1
ATOM 1071 N N . GLY A 1 134 ? 9.965 -14.418 -10.903 1.00 62.59 134 GLY A N 1
ATOM 1072 C CA . GLY A 1 134 ? 10.592 -15.714 -10.625 1.00 62.59 134 GLY A CA 1
ATOM 1073 C C . GLY A 1 134 ? 11.030 -15.853 -9.158 1.00 62.59 134 GLY A C 1
ATOM 1074 O O . GLY A 1 134 ? 11.370 -14.871 -8.505 1.00 62.59 134 GLY A O 1
ATOM 1075 N N . GLU A 1 135 ? 11.036 -17.084 -8.633 1.00 55.53 135 GLU A N 1
ATOM 1076 C CA . GLU A 1 135 ? 11.141 -17.411 -7.194 1.00 55.53 135 GLU A CA 1
ATOM 1077 C C . GLU A 1 135 ? 12.371 -16.868 -6.437 1.00 55.53 135 GLU A C 1
ATOM 1079 O O . GLU A 1 135 ? 12.448 -17.007 -5.216 1.00 55.53 135 GLU A O 1
ATOM 1084 N N . ARG A 1 136 ? 13.346 -16.268 -7.122 1.00 48.25 136 ARG A N 1
ATOM 1085 C CA . ARG A 1 136 ? 14.601 -15.801 -6.533 1.00 48.25 136 ARG A CA 1
ATOM 1086 C C . ARG A 1 136 ? 14.896 -14.387 -6.977 1.00 48.25 136 ARG A C 1
ATOM 1088 O O . ARG A 1 136 ? 15.485 -14.201 -8.029 1.00 48.25 136 ARG A O 1
ATOM 1095 N N . GLU A 1 137 ? 14.539 -13.427 -6.146 1.00 49.69 137 GLU A N 1
ATOM 1096 C CA . GLU A 1 137 ? 15.250 -12.163 -5.959 1.00 49.69 137 GLU A CA 1
ATOM 1097 C C . GLU A 1 137 ? 14.538 -11.444 -4.801 1.00 49.69 137 GLU A C 1
ATOM 1099 O O . GLU A 1 137 ? 13.314 -11.527 -4.720 1.00 49.69 137 GLU A O 1
ATOM 1104 N N . TRP A 1 138 ? 15.314 -10.797 -3.916 1.00 52.41 138 TRP A N 1
ATOM 1105 C CA . TRP A 1 138 ? 14.955 -10.086 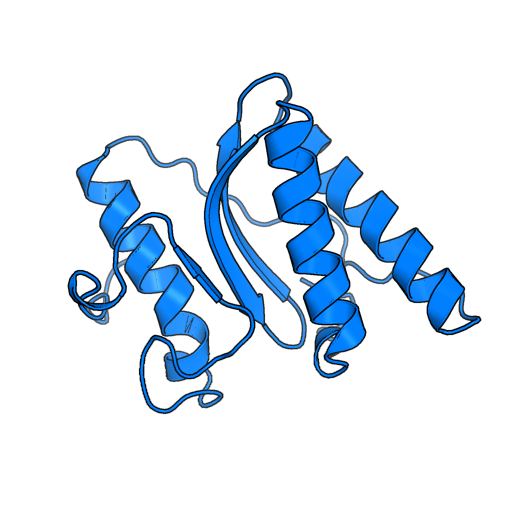-2.662 1.00 52.41 138 TRP A CA 1
ATOM 1106 C C . TRP A 1 138 ? 14.988 -10.917 -1.368 1.00 52.41 138 TRP A C 1
ATOM 1108 O O . TRP A 1 138 ? 13.944 -11.454 -0.933 1.00 52.41 138 TRP A O 1
#

Sequence (138 aa):
MCRNRHRVFDSPANADLAMQLLGSMDREGLTASLAWIIMPDHIHWLAQLRSHSLGYCVQRFKARSSFLINRRRGSRGAIWQAGYYDHAIRSDASLHRHACYILENPVRAGLAAQIGDHPYGWCRWPLSELEPAGEREW

InterPro domains:
  IPR002686 Transposase IS200-like [PF01797] (2-102)
  IPR002686 Transposase IS200-like [SM01321] (2-105)
  IPR036515 Transposase IS200-like superfamily [G3DSA:3.30.70.1290] (1-135)
  IPR036515 Transposase IS200-like superfamily [SSF143422] (2-111)
  IPR052715 REP-associated tyrosine transposase [PTHR36966] (5-125)

Foldseek 3Di:
DWPPLQQLCVPVVLLVVLLVLVVVCVVVQQWAWAKKADGRQDIDTDIHGGDDDPVVSVVVSQVVSQVVSCVVVVHDDHGHDPDDDDDDDDDPVVSLLVRLARQCVCCVVVNDVDRPRRPSIDGPDDPVPRDHNPPDDD

pLDDT: mean 93.0, std 9.79, range [48.25, 98.62]

Radius of gyration: 14.78 Å; chains: 1; bounding box: 33×34×39 Å

Organism: Stenotrophomonas maltophilia (NCBI:txid40324)

Secondary structure (DSSP, 8-state):
-BGGG--GGGSHHHHHHHHHHHHHHHHTTSEEEEEEEEETTEEEEEEEESSS-HHHHHHHHHHHHHHHHHHHHT--S--BPSS--------HHHHHHHHHHHHHHHHHTTS-SSTT-STTEEESS-GGG-----S---